Protein AF-A0A7S3GVD3-F1 (afdb_monomer)

Structure (mmCIF, N/CA/C/O backbone):
data_AF-A0A7S3GVD3-F1
#
_entry.id   AF-A0A7S3GVD3-F1
#
loop_
_atom_site.group_PDB
_atom_site.id
_atom_site.type_symbol
_atom_site.label_atom_id
_atom_site.label_alt_id
_atom_site.label_comp_id
_atom_site.label_asym_id
_atom_site.label_entity_id
_atom_site.label_seq_id
_atom_site.pdbx_PDB_ins_code
_atom_site.Cartn_x
_atom_site.Cartn_y
_atom_site.Cartn_z
_atom_site.occupancy
_atom_site.B_iso_or_equiv
_atom_site.auth_seq_id
_atom_site.auth_comp_id
_atom_site.auth_asym_id
_atom_site.auth_atom_id
_atom_site.pdbx_PDB_model_num
ATOM 1 N N . ASP A 1 1 ? -24.879 11.480 22.339 1.00 58.00 1 ASP A N 1
ATOM 2 C CA . ASP A 1 1 ? -24.310 10.172 21.991 1.00 58.00 1 ASP A CA 1
ATOM 3 C C . ASP A 1 1 ? -23.638 10.265 20.618 1.00 58.00 1 ASP A C 1
ATOM 5 O O . ASP A 1 1 ? -24.096 9.682 19.650 1.00 58.00 1 ASP A O 1
ATOM 9 N N . ASP A 1 2 ? -22.630 11.137 20.508 1.00 78.50 2 ASP A N 1
ATOM 10 C CA . ASP A 1 2 ? -21.999 11.535 19.231 1.00 78.50 2 ASP A CA 1
ATOM 11 C C . ASP A 1 2 ? -20.854 10.573 18.852 1.00 78.50 2 ASP A C 1
ATOM 13 O O . ASP A 1 2 ? -20.687 10.171 17.706 1.00 78.50 2 ASP A O 1
ATOM 17 N N . MET A 1 3 ? -20.142 10.083 19.873 1.00 78.06 3 MET A N 1
ATOM 18 C CA . MET A 1 3 ? -19.016 9.158 19.738 1.00 78.06 3 MET A CA 1
ATOM 19 C C . MET A 1 3 ? -19.432 7.767 19.232 1.00 78.06 3 MET A C 1
ATOM 21 O O . MET A 1 3 ? -18.740 7.196 18.392 1.00 78.06 3 MET A O 1
ATOM 25 N N . LEU A 1 4 ? -20.576 7.228 19.680 1.00 78.88 4 LEU A N 1
ATOM 26 C CA . LEU A 1 4 ? -21.086 5.949 19.164 1.00 78.88 4 LEU A CA 1
ATOM 27 C C . LEU A 1 4 ? -21.467 6.045 17.679 1.00 78.88 4 LEU A C 1
ATOM 29 O O . LEU A 1 4 ? -21.244 5.101 16.920 1.00 78.88 4 LEU A O 1
ATOM 33 N N . GLY A 1 5 ? -21.981 7.201 17.244 1.00 86.19 5 GLY A N 1
ATOM 34 C CA . GLY A 1 5 ? -22.252 7.478 15.833 1.00 86.19 5 GLY A CA 1
ATOM 35 C C . GLY A 1 5 ? -20.973 7.516 14.993 1.00 86.19 5 GLY A C 1
ATOM 36 O O . GLY A 1 5 ? -20.898 6.854 13.957 1.00 86.19 5 GLY A O 1
ATOM 37 N N . GLU A 1 6 ? -19.943 8.227 15.459 1.00 87.94 6 GLU A N 1
ATOM 38 C CA . GLU A 1 6 ? -18.639 8.290 14.786 1.00 87.94 6 GLU A CA 1
ATOM 39 C C . GLU A 1 6 ? -17.961 6.911 14.680 1.00 87.94 6 GLU A C 1
ATOM 41 O O . GLU A 1 6 ? -17.405 6.584 13.628 1.00 87.94 6 GLU A O 1
ATOM 46 N N . GLN A 1 7 ? -18.039 6.074 15.723 1.00 85.38 7 GLN A N 1
ATOM 47 C CA . GLN A 1 7 ? -17.484 4.715 15.691 1.00 85.38 7 GLN A CA 1
ATOM 48 C C . GLN A 1 7 ? -18.243 3.787 14.731 1.00 85.38 7 GLN A C 1
ATOM 50 O O . GLN A 1 7 ? -17.616 3.006 14.013 1.00 85.38 7 GLN A O 1
ATOM 55 N N . ALA A 1 8 ? -19.574 3.891 14.656 1.00 89.12 8 ALA A N 1
ATOM 56 C CA . ALA A 1 8 ? -20.367 3.115 13.700 1.00 89.12 8 ALA A CA 1
ATOM 57 C C . ALA A 1 8 ? -20.009 3.467 12.245 1.00 89.12 8 ALA A C 1
ATOM 59 O O . ALA A 1 8 ? -19.848 2.576 11.407 1.00 89.12 8 ALA A O 1
ATOM 60 N N . VAL A 1 9 ? -19.819 4.759 11.955 1.00 93.38 9 VAL A N 1
ATOM 61 C CA . VAL A 1 9 ? -19.340 5.224 10.644 1.00 93.38 9 VAL A CA 1
ATOM 62 C C . VAL A 1 9 ? -17.931 4.703 10.369 1.00 93.38 9 VAL A C 1
ATOM 64 O O . VAL A 1 9 ? -17.675 4.196 9.279 1.00 93.38 9 VAL A O 1
ATOM 67 N N . PHE A 1 10 ? -17.028 4.761 11.351 1.00 93.81 10 PHE A N 1
ATOM 68 C CA . PHE A 1 10 ? -15.665 4.256 11.193 1.00 93.81 10 PHE A CA 1
ATOM 69 C C . PHE A 1 10 ? -15.628 2.754 10.883 1.00 93.81 10 PHE A C 1
ATOM 71 O O . PHE A 1 10 ? -14.913 2.335 9.976 1.00 93.81 10 PHE A O 1
ATOM 78 N N . SER A 1 11 ? -16.448 1.952 11.566 1.00 93.69 11 SER A N 1
ATOM 79 C CA . SER A 1 11 ? -16.570 0.518 11.282 1.00 93.69 11 SER A CA 1
ATOM 80 C C . SER A 1 11 ? -17.020 0.262 9.841 1.00 93.69 11 SER A C 1
ATOM 82 O O . SER A 1 11 ? -16.460 -0.599 9.160 1.00 93.69 11 SER A O 1
ATOM 84 N N . LYS A 1 12 ? -17.968 1.056 9.325 1.00 94.62 12 LYS A N 1
ATOM 85 C CA . LYS A 1 12 ? -18.380 0.954 7.922 1.00 94.62 12 LYS A CA 1
ATOM 86 C C . LYS A 1 12 ? -17.240 1.314 6.963 1.00 94.62 12 LYS A C 1
ATOM 88 O O . LYS A 1 12 ? -17.000 0.576 6.010 1.00 94.62 12 LYS A O 1
ATOM 93 N N . THR A 1 13 ? -16.490 2.375 7.258 1.00 95.75 13 THR A N 1
ATOM 94 C CA . THR A 1 13 ? -15.288 2.751 6.499 1.00 95.75 13 THR A CA 1
ATOM 95 C C . THR A 1 13 ? -14.248 1.627 6.478 1.00 95.75 13 THR A C 1
ATOM 97 O O . THR A 1 13 ? -13.640 1.393 5.437 1.00 95.75 13 THR A O 1
ATOM 100 N N . MET A 1 14 ? -14.053 0.897 7.585 1.00 97.06 14 MET A N 1
ATOM 101 C CA . MET A 1 14 ? -13.118 -0.238 7.635 1.00 97.06 14 MET A CA 1
ATOM 102 C C . MET A 1 14 ? -13.563 -1.385 6.729 1.00 97.06 14 MET A C 1
ATOM 104 O O . MET A 1 14 ? -12.746 -1.907 5.975 1.00 97.06 14 MET A O 1
ATOM 108 N N . GLN A 1 15 ? -14.854 -1.723 6.729 1.00 96.38 15 GLN A N 1
ATOM 109 C CA . GLN A 1 15 ? -15.403 -2.747 5.831 1.00 96.38 15 GLN A CA 1
ATOM 110 C C . GLN A 1 15 ? -15.223 -2.370 4.355 1.00 96.38 15 GLN A C 1
ATOM 112 O O . GLN A 1 15 ? -14.844 -3.208 3.534 1.00 96.38 15 GLN A O 1
ATOM 117 N N . ASP A 1 16 ? -15.476 -1.105 4.014 1.00 97.19 16 ASP A N 1
ATOM 118 C CA . ASP A 1 16 ? -15.349 -0.616 2.641 1.00 97.19 16 ASP A CA 1
ATOM 119 C C . ASP A 1 16 ? -13.877 -0.570 2.197 1.00 97.19 16 ASP A C 1
ATOM 121 O O . ASP A 1 16 ? -13.564 -0.888 1.048 1.00 97.19 16 ASP A O 1
ATOM 125 N N . LEU A 1 17 ? -12.953 -0.224 3.097 1.00 97.81 17 LEU A N 1
ATOM 126 C CA . LEU A 1 17 ? -11.511 -0.284 2.846 1.00 97.81 17 LEU A CA 1
ATOM 127 C C . LEU A 1 17 ? -11.009 -1.718 2.660 1.00 97.81 17 LEU A C 1
ATOM 129 O O . LEU A 1 17 ? -10.276 -1.974 1.708 1.00 97.81 17 LEU A O 1
ATOM 133 N N . ASP A 1 18 ? -11.421 -2.658 3.511 1.00 97.25 18 ASP A N 1
ATOM 134 C CA . ASP A 1 18 ? -11.029 -4.070 3.395 1.00 97.25 18 ASP A CA 1
ATOM 135 C C . ASP A 1 18 ? -11.528 -4.671 2.069 1.00 97.25 18 ASP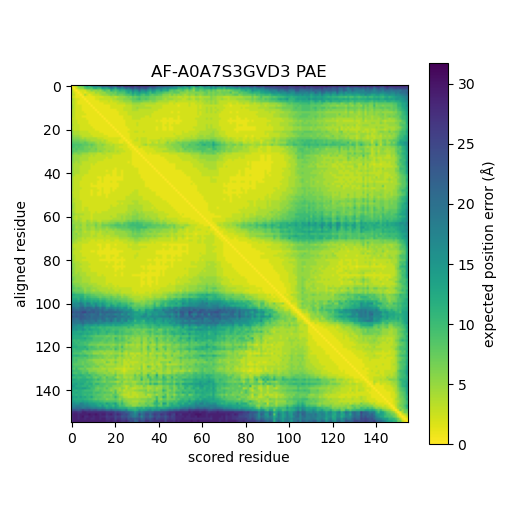 A C 1
ATOM 137 O O . ASP A 1 18 ? -10.776 -5.326 1.345 1.00 97.25 18 ASP A O 1
ATOM 141 N N . SER A 1 19 ? -12.766 -4.348 1.674 1.00 97.19 19 SER A N 1
ATOM 142 C CA . SER A 1 19 ? -13.317 -4.744 0.372 1.00 97.19 19 SER A CA 1
ATOM 143 C C . SER A 1 19 ? -12.540 -4.140 -0.803 1.00 97.19 19 SER A C 1
ATOM 145 O O . SER A 1 19 ? -12.247 -4.846 -1.772 1.00 97.19 19 SER A O 1
ATOM 147 N N . GLN A 1 20 ? -12.164 -2.859 -0.721 1.00 96.69 20 GLN A N 1
ATOM 148 C CA . GLN A 1 20 ? -11.339 -2.213 -1.744 1.00 96.69 20 GLN A CA 1
ATOM 149 C C . GLN A 1 20 ? -9.964 -2.875 -1.860 1.00 96.69 20 GLN A C 1
ATOM 151 O O . GLN A 1 20 ? -9.537 -3.147 -2.981 1.00 96.69 20 GLN A O 1
ATOM 156 N N . VAL A 1 21 ? -9.303 -3.188 -0.742 1.00 96.25 21 VAL A N 1
ATOM 157 C CA . VAL A 1 21 ? -8.012 -3.895 -0.737 1.00 96.25 21 VAL A CA 1
ATOM 158 C C . VAL A 1 21 ? -8.146 -5.281 -1.366 1.00 96.25 21 VAL A C 1
ATOM 160 O O . VAL A 1 21 ? -7.335 -5.630 -2.220 1.00 96.25 21 VAL A O 1
ATOM 163 N N . GLY A 1 22 ? -9.197 -6.034 -1.031 1.00 94.06 22 GLY A N 1
ATOM 164 C CA . GLY A 1 22 ? -9.476 -7.328 -1.662 1.00 94.06 22 GLY A CA 1
ATOM 165 C C . GLY A 1 22 ? -9.688 -7.225 -3.176 1.00 94.06 22 GLY A C 1
ATOM 166 O O . GLY A 1 22 ? -9.220 -8.073 -3.929 1.00 94.06 22 GLY A O 1
ATOM 167 N N . SER A 1 23 ? -10.320 -6.148 -3.655 1.00 94.38 23 SER A N 1
ATOM 168 C CA . SER A 1 23 ? -10.539 -5.943 -5.095 1.00 94.38 23 SER A CA 1
ATOM 169 C C . SER A 1 23 ? -9.255 -5.686 -5.898 1.00 94.38 23 SER A C 1
ATOM 171 O O . SER A 1 23 ? -9.253 -5.882 -7.113 1.00 94.38 23 SER A O 1
ATOM 173 N N . LEU A 1 24 ? -8.152 -5.294 -5.241 1.00 92.69 24 LEU A N 1
ATOM 174 C CA . LEU A 1 24 ? -6.858 -5.072 -5.901 1.00 92.69 24 LEU A CA 1
ATOM 175 C C . LEU A 1 24 ? -6.252 -6.367 -6.457 1.00 92.69 24 LEU A C 1
ATOM 177 O O . LEU A 1 24 ? -5.424 -6.310 -7.364 1.00 92.69 24 LEU A O 1
ATOM 181 N N . GLU A 1 25 ? -6.684 -7.530 -5.967 1.00 90.81 25 GLU A N 1
ATOM 182 C CA . GLU A 1 25 ? -6.277 -8.835 -6.494 1.00 90.81 25 GLU A CA 1
ATOM 183 C C . GLU A 1 25 ? -6.717 -9.046 -7.953 1.00 90.81 25 GLU A C 1
ATOM 185 O O . GLU A 1 25 ? -6.045 -9.733 -8.720 1.00 90.81 25 GLU A O 1
ATOM 190 N N . ALA A 1 26 ? -7.815 -8.419 -8.380 1.00 89.69 26 ALA A N 1
ATOM 191 C CA . ALA A 1 26 ? -8.279 -8.510 -9.764 1.00 89.69 26 ALA A CA 1
ATOM 192 C C . ALA A 1 26 ? -7.465 -7.630 -10.731 1.00 89.69 26 ALA A C 1
ATOM 194 O O . ALA A 1 26 ? -7.593 -7.766 -11.948 1.00 89.69 26 ALA A O 1
ATOM 195 N N . LEU A 1 27 ? -6.644 -6.713 -10.211 1.00 88.75 27 LEU A N 1
ATOM 196 C CA . LEU A 1 27 ? -5.826 -5.816 -11.018 1.00 88.75 27 LEU A CA 1
ATOM 197 C C . LEU A 1 27 ? -4.516 -6.528 -11.358 1.00 88.75 27 LEU A C 1
ATOM 199 O O . LEU A 1 27 ? -3.702 -6.804 -10.477 1.00 88.75 27 LEU A O 1
ATOM 203 N N . SER A 1 28 ? -4.330 -6.852 -12.639 1.00 87.19 28 SER A N 1
ATOM 204 C CA . SER A 1 28 ? -3.198 -7.662 -13.106 1.00 87.19 28 SER A CA 1
ATOM 205 C C . SER A 1 28 ? -2.624 -7.247 -14.464 1.00 87.19 28 SER A C 1
ATOM 207 O O . SER A 1 28 ? -1.721 -7.915 -14.966 1.00 87.19 28 SER A O 1
ATOM 209 N N . ASP A 1 29 ? -3.132 -6.186 -15.094 1.00 88.25 29 ASP A N 1
ATOM 210 C CA . ASP A 1 29 ? -2.612 -5.728 -16.385 1.00 88.25 29 ASP A CA 1
ATOM 211 C C . ASP A 1 29 ? -1.543 -4.649 -16.192 1.00 88.25 29 ASP A C 1
ATOM 213 O O . ASP A 1 29 ? -1.828 -3.522 -15.798 1.00 88.25 29 ASP A O 1
ATOM 217 N N . ILE A 1 30 ? -0.293 -4.989 -16.503 1.00 86.25 30 ILE A N 1
ATOM 218 C CA . ILE A 1 30 ? 0.827 -4.043 -16.445 1.00 86.25 30 ILE A CA 1
ATOM 219 C C . ILE A 1 30 ? 0.677 -2.886 -17.445 1.00 86.25 30 ILE A C 1
ATOM 221 O O . ILE A 1 30 ? 1.227 -1.815 -17.214 1.00 86.25 30 ILE A O 1
ATOM 225 N N . ASN A 1 31 ? -0.069 -3.059 -18.540 1.00 89.25 31 ASN A N 1
ATOM 226 C CA . ASN A 1 31 ? -0.302 -1.969 -19.492 1.00 89.25 31 ASN A CA 1
ATOM 227 C C . ASN A 1 31 ? -1.235 -0.895 -18.913 1.00 89.25 31 ASN A C 1
ATOM 229 O O . ASN A 1 31 ? -1.209 0.244 -19.368 1.00 89.25 31 ASN A O 1
ATOM 233 N N . ASP A 1 32 ? -2.009 -1.243 -17.882 1.00 91.94 32 ASP A N 1
ATOM 234 C CA . ASP A 1 32 ? -2.905 -0.335 -17.164 1.00 91.94 32 ASP A CA 1
ATOM 235 C C . ASP A 1 32 ? -2.280 0.210 -15.863 1.00 91.94 32 ASP A C 1
ATOM 237 O O . ASP A 1 32 ? -2.958 0.770 -15.001 1.00 91.94 32 ASP A O 1
ATOM 241 N N . VAL A 1 33 ? -0.957 0.067 -15.707 1.00 92.81 33 VAL A N 1
ATOM 242 C CA . VAL A 1 33 ? -0.194 0.443 -14.503 1.00 92.81 33 VAL A CA 1
ATOM 243 C C . VAL A 1 33 ? -0.504 1.852 -13.996 1.00 92.81 33 VAL A C 1
ATOM 245 O O . VAL A 1 33 ? -0.575 2.050 -12.788 1.00 92.81 33 VAL A O 1
ATOM 248 N N . VAL A 1 34 ? -0.717 2.828 -14.883 1.00 93.19 34 VAL A N 1
ATOM 249 C CA . VAL A 1 34 ? -0.992 4.219 -14.494 1.00 93.19 34 VAL A CA 1
ATOM 250 C C . VAL A 1 34 ? -2.330 4.325 -13.760 1.00 93.19 34 VAL A C 1
ATOM 252 O O . VAL A 1 34 ? -2.391 4.922 -12.683 1.00 93.19 34 VAL A O 1
ATOM 255 N N . ASN A 1 35 ? -3.385 3.706 -14.295 1.00 94.56 35 ASN A N 1
ATOM 256 C CA . ASN A 1 35 ? -4.712 3.728 -13.681 1.00 94.56 35 ASN A CA 1
ATOM 257 C C . ASN A 1 35 ? -4.749 2.866 -12.417 1.00 94.56 35 ASN A C 1
ATOM 259 O O . ASN A 1 35 ? -5.299 3.286 -11.397 1.00 94.56 35 ASN A O 1
ATOM 263 N N . ILE A 1 36 ? -4.103 1.696 -12.442 1.00 95.06 36 ILE A N 1
ATOM 264 C CA . ILE A 1 36 ? -4.015 0.819 -11.272 1.00 95.06 36 ILE A CA 1
ATOM 265 C C . ILE A 1 36 ? -3.250 1.509 -10.135 1.00 95.06 36 ILE A C 1
ATOM 267 O O . ILE A 1 36 ? -3.716 1.519 -8.996 1.00 95.06 36 ILE A O 1
ATOM 271 N N . ALA A 1 37 ? -2.111 2.142 -10.421 1.00 95.06 37 ALA A N 1
ATOM 272 C CA . ALA A 1 37 ? -1.349 2.887 -9.424 1.00 95.06 37 ALA A CA 1
ATOM 273 C C . ALA A 1 37 ? -2.134 4.092 -8.883 1.00 95.06 37 ALA A C 1
ATOM 275 O O . ALA A 1 37 ? -2.073 4.356 -7.681 1.00 95.06 37 ALA A O 1
ATOM 276 N N . ALA A 1 38 ? -2.911 4.791 -9.716 1.00 96.44 38 ALA A N 1
ATOM 277 C CA . ALA A 1 38 ? -3.806 5.850 -9.249 1.00 96.44 38 ALA A CA 1
ATOM 278 C C . ALA A 1 38 ? -4.868 5.298 -8.281 1.00 96.44 38 ALA A C 1
ATOM 280 O O . ALA A 1 38 ? -5.043 5.834 -7.188 1.00 96.44 38 ALA A O 1
ATOM 281 N N . ARG A 1 39 ? -5.497 4.165 -8.616 1.00 96.00 39 ARG A N 1
ATOM 282 C CA . ARG A 1 39 ? -6.486 3.503 -7.751 1.00 96.00 39 ARG A CA 1
ATOM 283 C C . ARG A 1 39 ? -5.888 3.050 -6.420 1.00 96.00 39 ARG A C 1
ATOM 285 O O . ARG A 1 39 ? -6.469 3.270 -5.362 1.00 96.00 39 ARG A O 1
ATOM 292 N N . VAL A 1 40 ? -4.704 2.448 -6.460 1.00 96.94 40 VAL A N 1
ATOM 293 C CA . VAL A 1 40 ? -3.938 2.072 -5.265 1.00 96.94 40 VAL A CA 1
ATOM 294 C C . VAL A 1 40 ? -3.627 3.308 -4.417 1.00 96.94 40 VAL A C 1
ATOM 296 O O . VAL A 1 40 ? -3.764 3.261 -3.195 1.00 96.94 40 VAL A O 1
ATOM 299 N N . LYS A 1 41 ? -3.280 4.437 -5.046 1.00 97.19 41 LYS A N 1
ATOM 300 C CA . LYS A 1 41 ? -3.015 5.697 -4.343 1.00 97.19 41 LYS A CA 1
ATOM 301 C C . LYS A 1 41 ? -4.257 6.253 -3.647 1.00 97.19 41 LYS A C 1
ATOM 303 O O . LYS A 1 41 ? -4.151 6.749 -2.529 1.00 97.19 41 LYS A O 1
ATOM 308 N N . GLU A 1 42 ? -5.433 6.141 -4.260 1.00 97.56 42 GLU A N 1
ATOM 309 C CA . GLU A 1 42 ? -6.703 6.528 -3.628 1.00 97.56 42 GLU A CA 1
ATOM 310 C C . GLU A 1 42 ? -6.977 5.720 -2.354 1.00 97.56 42 GLU A C 1
ATOM 312 O O . GLU A 1 42 ? -7.353 6.295 -1.330 1.00 97.56 42 GLU A O 1
ATOM 317 N N . VAL A 1 43 ? -6.755 4.401 -2.394 1.00 97.81 43 VAL A N 1
ATOM 318 C CA . VAL A 1 43 ? -6.908 3.526 -1.218 1.00 97.81 43 VAL A CA 1
ATOM 319 C C . VAL A 1 43 ? -5.896 3.899 -0.131 1.00 97.81 43 VAL A C 1
ATOM 321 O O . VAL A 1 43 ? -6.261 3.982 1.042 1.00 97.81 43 VAL A O 1
ATOM 324 N N . GLU A 1 44 ? -4.650 4.209 -0.502 1.00 97.75 44 GLU A N 1
ATOM 325 C CA . GLU A 1 44 ? -3.629 4.684 0.441 1.00 97.75 44 GLU A CA 1
ATOM 326 C C . GLU A 1 44 ? -4.069 5.968 1.164 1.00 97.75 44 GLU A C 1
ATOM 328 O O . GLU A 1 44 ? -3.957 6.059 2.388 1.00 97.75 44 GLU A O 1
ATOM 333 N N . VAL A 1 45 ? -4.617 6.946 0.435 1.00 98.06 45 VAL A N 1
ATOM 334 C CA . VAL A 1 45 ? -5.117 8.205 1.018 1.00 98.06 45 VAL A CA 1
ATOM 335 C C . VAL A 1 45 ? -6.264 7.944 1.999 1.00 98.06 45 VAL A C 1
ATOM 337 O O . VAL A 1 45 ? -6.289 8.526 3.086 1.00 98.06 45 VAL A O 1
ATOM 340 N N . GLN A 1 46 ? -7.187 7.039 1.667 1.00 98.00 46 GLN A N 1
ATOM 341 C CA . GLN A 1 46 ? -8.281 6.661 2.569 1.00 98.00 46 GLN A CA 1
ATOM 342 C C . GLN A 1 46 ? -7.764 5.955 3.837 1.00 98.00 46 GLN A C 1
ATOM 344 O O . GLN A 1 46 ? -8.227 6.261 4.938 1.00 98.00 46 GLN A O 1
ATOM 349 N N . LEU A 1 47 ? -6.764 5.073 3.718 1.00 98.06 47 LEU A N 1
ATOM 350 C CA . LEU A 1 47 ? -6.119 4.424 4.868 1.00 98.06 47 LEU A CA 1
ATOM 351 C C . LEU A 1 47 ? -5.403 5.432 5.775 1.00 98.06 47 LEU A C 1
ATOM 353 O O . LEU A 1 47 ? 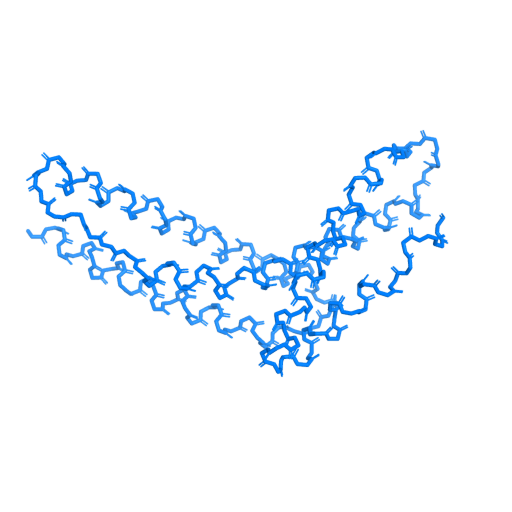-5.473 5.321 7.001 1.00 98.06 47 LEU A O 1
ATOM 357 N N . GLN A 1 48 ? -4.749 6.443 5.198 1.00 97.81 48 GLN A N 1
ATOM 358 C CA . GLN A 1 48 ? -4.117 7.526 5.957 1.00 97.81 48 GLN A CA 1
ATOM 359 C C . GLN A 1 48 ? -5.152 8.385 6.695 1.00 97.81 48 GLN A C 1
ATOM 361 O O . GLN A 1 48 ? -4.935 8.742 7.856 1.00 97.81 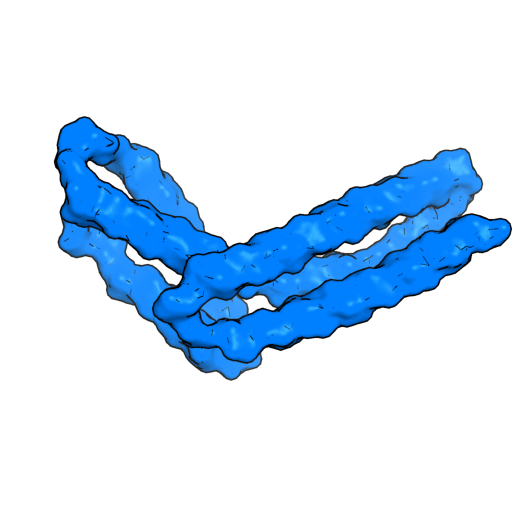48 GLN A O 1
ATOM 366 N N . ALA A 1 49 ? -6.291 8.676 6.062 1.00 97.44 49 ALA A N 1
ATOM 367 C CA . ALA A 1 49 ? -7.395 9.386 6.702 1.00 97.44 49 ALA A CA 1
ATOM 368 C C . ALA A 1 49 ? -7.979 8.584 7.878 1.00 97.44 49 ALA A C 1
ATOM 370 O O . ALA A 1 49 ? -8.140 9.127 8.973 1.00 97.44 49 ALA A O 1
ATOM 371 N N . ALA A 1 50 ? -8.201 7.279 7.698 1.00 97.38 50 ALA A N 1
ATOM 372 C CA . ALA A 1 50 ? -8.639 6.392 8.774 1.00 97.38 50 ALA A CA 1
ATOM 373 C C . ALA A 1 50 ? -7.631 6.350 9.935 1.00 97.38 50 ALA A C 1
ATOM 375 O O . ALA A 1 50 ? -8.014 6.431 11.101 1.00 97.38 50 ALA A O 1
ATOM 376 N N . GLN A 1 51 ? -6.331 6.310 9.631 1.00 97.12 51 GLN A N 1
ATOM 377 C CA . GLN A 1 51 ? -5.280 6.356 10.647 1.00 97.12 51 GLN A CA 1
ATOM 378 C C . GLN A 1 51 ? -5.280 7.670 11.438 1.00 97.12 51 GLN A C 1
ATOM 380 O O . GLN A 1 51 ? -5.017 7.662 12.643 1.00 97.12 51 GLN A O 1
ATOM 385 N N . ALA A 1 52 ? -5.555 8.800 10.782 1.00 96.56 52 ALA A N 1
ATOM 386 C CA . ALA A 1 52 ? -5.701 10.090 11.450 1.00 96.56 52 ALA A CA 1
ATOM 387 C C . ALA A 1 52 ? -6.939 10.118 12.361 1.00 96.56 52 ALA A C 1
ATOM 389 O O . ALA A 1 52 ? -6.869 10.646 13.471 1.00 96.56 52 ALA A O 1
ATOM 390 N N . GLN A 1 53 ? -8.039 9.496 11.933 1.00 95.31 53 GLN A N 1
ATOM 391 C CA . GLN A 1 53 ? -9.259 9.383 12.730 1.00 95.31 53 GLN A CA 1
ATOM 392 C C . GLN A 1 53 ? -9.055 8.518 13.982 1.00 95.31 53 GLN A C 1
ATOM 394 O O . GLN A 1 53 ? -9.440 8.937 15.070 1.00 95.31 53 GLN A O 1
ATOM 399 N N . VAL A 1 54 ? -8.354 7.383 13.870 1.00 95.12 54 VAL A N 1
ATOM 400 C CA . VAL A 1 54 ? -7.958 6.558 15.030 1.00 95.12 54 VAL A CA 1
ATOM 401 C C . VAL A 1 54 ? -7.150 7.366 16.044 1.00 95.12 54 VAL A C 1
ATOM 403 O O . VAL A 1 54 ? -7.440 7.337 17.237 1.00 95.12 54 VAL A O 1
ATOM 406 N N . LYS A 1 55 ? -6.172 8.156 15.580 1.00 94.88 55 LYS A N 1
ATOM 407 C CA . LYS A 1 55 ? -5.380 9.026 16.465 1.00 94.88 55 LYS A CA 1
ATOM 408 C C . LYS A 1 55 ? -6.252 10.052 17.189 1.00 94.88 55 LYS A C 1
ATOM 410 O O . LYS A 1 55 ? -6.012 10.334 18.360 1.00 94.88 55 LYS A O 1
ATOM 415 N N . LEU A 1 56 ? -7.258 10.604 16.509 1.00 93.94 56 LEU A N 1
ATOM 416 C CA . LEU A 1 56 ? -8.211 11.529 17.116 1.00 93.94 56 LEU A CA 1
ATOM 417 C C . LEU A 1 56 ? -9.073 10.836 18.179 1.00 93.94 56 LEU A C 1
ATOM 419 O O . LEU A 1 56 ? -9.245 11.391 19.263 1.00 93.94 56 LEU A O 1
ATOM 423 N N . PHE A 1 57 ? -9.579 9.634 17.898 1.00 93.19 57 PHE A N 1
ATOM 424 C CA . PHE A 1 57 ? -10.346 8.842 18.861 1.00 93.19 57 PHE A CA 1
ATOM 425 C C . PHE A 1 57 ? -9.522 8.516 20.105 1.00 93.19 57 PHE A C 1
ATOM 427 O O . PHE A 1 57 ? -9.928 8.888 21.202 1.00 93.19 57 PHE A O 1
ATOM 434 N N . ASN A 1 58 ? -8.317 7.967 19.938 1.00 93.69 58 ASN A N 1
ATOM 435 C CA . ASN A 1 58 ? -7.432 7.669 21.065 1.00 93.69 58 ASN A CA 1
ATOM 436 C C . ASN A 1 58 ? -7.035 8.925 21.849 1.00 93.69 58 ASN A C 1
ATOM 438 O O . ASN A 1 58 ? -6.942 8.888 23.072 1.00 93.69 58 ASN A O 1
ATOM 442 N N . SER A 1 59 ? -6.841 10.067 21.179 1.00 94.25 59 SER A N 1
ATOM 443 C CA . SER A 1 59 ? -6.584 11.329 21.877 1.00 94.25 59 SER A CA 1
ATOM 444 C C . SER A 1 59 ? -7.774 11.773 22.729 1.00 94.25 59 SER A C 1
ATOM 446 O O . SER A 1 59 ? -7.558 12.352 23.790 1.00 94.25 59 SER A O 1
ATOM 448 N N . ARG A 1 60 ? -9.014 11.545 22.279 1.00 93.12 60 ARG A N 1
ATOM 449 C CA . ARG A 1 60 ? -10.225 11.861 23.052 1.00 93.12 60 ARG A CA 1
ATOM 450 C C . ARG A 1 60 ? -10.374 10.906 24.233 1.00 93.12 60 ARG A C 1
ATOM 452 O O . ARG A 1 60 ? -10.571 11.382 25.343 1.00 93.12 60 ARG A O 1
ATOM 459 N N . GLU A 1 61 ? -10.210 9.605 24.008 1.00 92.44 61 GLU A N 1
ATOM 460 C CA . GLU A 1 61 ? -10.220 8.582 25.064 1.00 92.44 61 GLU A CA 1
ATOM 461 C C . GLU A 1 61 ? -9.207 8.936 26.166 1.00 92.44 61 GLU A C 1
ATOM 463 O O . GLU A 1 61 ? -9.578 9.034 27.333 1.00 92.44 61 GLU A O 1
ATOM 468 N N . ALA A 1 62 ? -7.969 9.279 25.787 1.00 93.50 62 ALA A N 1
ATOM 469 C CA . ALA A 1 62 ? -6.926 9.712 26.718 1.00 93.50 62 ALA A CA 1
ATOM 470 C C . ALA A 1 62 ? -7.311 10.964 27.527 1.00 93.50 62 ALA A C 1
ATOM 472 O O . ALA A 1 62 ? -7.072 11.017 28.731 1.00 93.50 62 ALA A O 1
ATOM 473 N N . LEU A 1 63 ? -7.902 11.978 26.879 1.00 94.50 63 LEU A N 1
ATOM 474 C CA . LEU A 1 63 ? -8.321 13.225 27.538 1.00 94.50 63 LEU A CA 1
ATOM 475 C C . LEU A 1 63 ? -9.424 13.008 28.581 1.00 94.50 63 LEU A C 1
ATOM 477 O O . LEU A 1 63 ? -9.522 13.788 29.526 1.00 94.50 63 LEU A O 1
ATOM 481 N N . 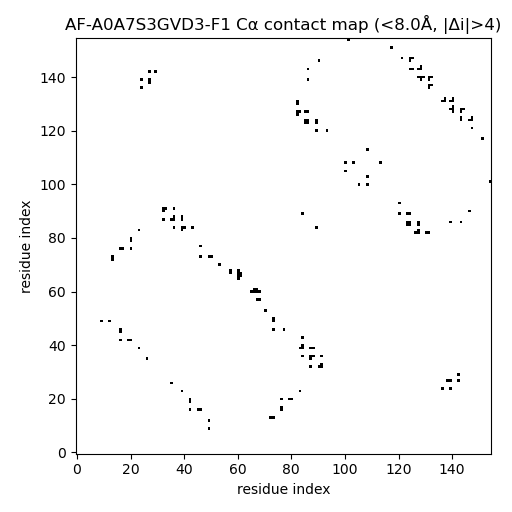PHE A 1 64 ? -10.246 11.976 28.401 1.00 91.69 64 PHE A N 1
ATOM 482 C CA . PHE A 1 64 ? -11.316 11.604 29.325 1.00 91.69 64 PHE A CA 1
ATOM 483 C C . PHE A 1 64 ? -10.938 10.436 30.246 1.00 91.69 64 PHE A C 1
ATOM 485 O O . PHE A 1 64 ? -11.822 9.890 30.903 1.00 91.69 64 PHE A O 1
ATOM 492 N N . GLU A 1 65 ? -9.653 10.061 30.297 1.00 93.25 65 GLU A N 1
ATOM 493 C CA . GLU A 1 65 ? -9.134 8.943 31.102 1.00 93.25 65 GLU A CA 1
ATOM 494 C C . GLU A 1 65 ? -9.863 7.611 30.831 1.00 93.25 65 GLU A C 1
ATOM 496 O O . GLU A 1 65 ? -10.055 6.785 31.723 1.00 93.25 65 GLU A O 1
ATOM 501 N N . GLN A 1 66 ? -10.290 7.410 29.584 1.00 90.62 66 GLN A N 1
ATOM 502 C CA . GLN A 1 66 ? -10.883 6.165 29.106 1.00 90.62 66 GLN A CA 1
ATOM 503 C C . GLN A 1 66 ? -9.796 5.206 28.615 1.00 90.62 66 GLN A C 1
ATOM 505 O O . GLN A 1 66 ? -8.709 5.627 28.208 1.00 90.62 66 GLN A O 1
ATOM 510 N N . ASP A 1 67 ? -10.111 3.911 28.615 1.00 89.88 67 ASP A N 1
ATOM 511 C CA . ASP A 1 67 ? -9.248 2.905 28.006 1.00 89.88 67 ASP A CA 1
ATOM 512 C C . ASP A 1 67 ? -9.071 3.198 26.510 1.00 89.88 67 ASP A C 1
ATOM 514 O O . ASP A 1 67 ? -10.039 3.436 25.786 1.00 89.88 67 ASP A O 1
ATOM 518 N N . ILE A 1 68 ? -7.818 3.186 26.052 1.00 90.62 68 ILE A N 1
ATOM 519 C CA . ILE A 1 68 ? -7.482 3.424 24.648 1.00 90.62 68 ILE A CA 1
ATOM 520 C C . ILE A 1 68 ? -7.929 2.225 23.817 1.00 90.62 68 ILE A C 1
ATOM 522 O O . ILE A 1 68 ? -7.485 1.099 24.053 1.00 90.62 68 ILE A O 1
ATOM 526 N N . THR A 1 69 ? -8.763 2.474 22.812 1.00 91.38 69 THR A N 1
ATOM 527 C CA . THR A 1 69 ? -9.208 1.430 21.889 1.00 91.38 69 THR A CA 1
ATOM 528 C C . THR A 1 69 ? -8.061 1.015 20.968 1.00 91.38 69 THR A C 1
ATOM 530 O O . THR A 1 69 ? -7.432 1.865 20.330 1.00 91.38 69 THR A O 1
ATOM 533 N N . ASP A 1 70 ? -7.823 -0.294 20.857 1.00 90.88 70 ASP A N 1
ATOM 534 C CA . ASP A 1 70 ? -6.926 -0.866 19.850 1.00 90.88 70 ASP A CA 1
ATOM 535 C C . ASP A 1 70 ? -7.677 -1.121 18.534 1.00 90.88 70 ASP A C 1
ATOM 537 O O . ASP A 1 70 ? -8.716 -1.781 18.497 1.00 90.88 70 ASP A O 1
ATOM 541 N N . TYR A 1 71 ? -7.132 -0.606 17.435 1.00 92.88 71 TYR A N 1
ATOM 542 C CA . TYR A 1 71 ? -7.716 -0.684 16.096 1.00 92.88 71 TYR A CA 1
ATOM 543 C C . TYR A 1 71 ? -6.985 -1.731 15.243 1.00 92.88 71 TYR A C 1
ATOM 545 O O . TYR A 1 71 ? -6.472 -1.437 14.158 1.00 92.88 71 TYR A O 1
ATOM 553 N N . GLU A 1 72 ? -6.950 -2.978 15.724 1.00 94.19 72 GLU A N 1
ATOM 554 C CA . GLU A 1 72 ? -6.284 -4.107 15.053 1.00 94.19 72 GLU A CA 1
ATOM 555 C C . GLU A 1 72 ? -6.771 -4.333 13.612 1.00 94.19 72 GLU A C 1
ATOM 557 O O . GLU A 1 72 ? -5.996 -4.739 12.743 1.00 94.19 72 GLU A O 1
ATOM 562 N N . GLU A 1 73 ? -8.043 -4.044 13.335 1.00 94.88 73 GLU A N 1
ATOM 563 C CA . GLU A 1 73 ? -8.617 -4.148 11.994 1.00 94.88 73 GLU A CA 1
ATOM 564 C C . GLU A 1 73 ? -7.919 -3.225 10.990 1.00 94.88 73 GLU A C 1
ATOM 566 O O . GLU A 1 73 ? -7.500 -3.692 9.930 1.00 94.88 73 GLU A O 1
ATOM 571 N N . LEU A 1 74 ? -7.704 -1.952 11.336 1.00 96.19 74 LEU A N 1
ATOM 572 C CA . LEU A 1 74 ? -6.989 -1.020 10.463 1.00 96.19 74 LEU A CA 1
ATOM 573 C C . LEU A 1 74 ? -5.554 -1.504 10.212 1.00 96.19 74 LEU A C 1
ATOM 575 O O . LEU A 1 74 ? -5.083 -1.489 9.074 1.00 96.19 74 LEU A O 1
ATOM 579 N N . ASN A 1 75 ? -4.883 -2.002 11.256 1.00 96.06 75 ASN A N 1
ATOM 580 C CA . ASN A 1 75 ? -3.536 -2.565 11.148 1.00 96.06 75 ASN A CA 1
ATOM 581 C C . ASN A 1 75 ? -3.498 -3.780 10.204 1.00 96.06 75 ASN A C 1
ATOM 583 O O . ASN A 1 75 ? -2.556 -3.938 9.424 1.00 96.06 75 ASN A O 1
ATOM 587 N N . ARG A 1 76 ? -4.517 -4.648 10.253 1.00 97.06 76 ARG A N 1
ATOM 588 C CA . ARG A 1 76 ? -4.664 -5.798 9.347 1.00 97.06 76 ARG A CA 1
ATOM 589 C C . ARG A 1 76 ? -4.853 -5.342 7.900 1.00 97.06 76 ARG A C 1
ATOM 591 O O . ARG A 1 76 ? -4.146 -5.837 7.024 1.00 97.06 76 ARG A O 1
ATOM 598 N N . ILE A 1 77 ? -5.754 -4.389 7.658 1.00 97.81 77 ILE A N 1
ATOM 599 C CA . ILE A 1 77 ? -6.037 -3.864 6.312 1.00 97.81 77 ILE A CA 1
ATOM 600 C C . ILE A 1 77 ? -4.776 -3.227 5.713 1.00 97.81 77 ILE A C 1
ATOM 602 O O . ILE A 1 77 ? -4.413 -3.541 4.581 1.00 97.81 77 ILE A O 1
ATOM 606 N N . GLN A 1 78 ? -4.050 -2.404 6.479 1.00 97.50 78 GLN A N 1
ATOM 607 C CA . GLN A 1 78 ? -2.793 -1.793 6.028 1.00 97.50 78 GLN A CA 1
ATOM 608 C C . GLN A 1 78 ? -1.740 -2.844 5.639 1.00 97.50 78 GLN A C 1
ATOM 610 O O . GLN A 1 78 ? -1.116 -2.722 4.586 1.00 97.50 78 GLN A O 1
ATOM 615 N N . LYS A 1 79 ? -1.577 -3.907 6.440 1.00 96.00 79 LYS A N 1
ATOM 616 C CA . LYS A 1 79 ? -0.653 -5.014 6.128 1.00 96.00 79 LYS A CA 1
ATOM 617 C C . LYS A 1 79 ? -1.050 -5.781 4.867 1.00 96.00 79 LYS A C 1
ATOM 619 O O . LYS A 1 79 ? -0.174 -6.203 4.118 1.00 96.00 79 LYS A O 1
ATOM 624 N N . ASN A 1 80 ? -2.346 -5.969 4.629 1.00 95.25 80 ASN A N 1
ATOM 625 C CA . ASN A 1 80 ? -2.846 -6.628 3.420 1.00 95.25 80 ASN A CA 1
ATOM 626 C C . ASN A 1 80 ? -2.719 -5.732 2.178 1.00 95.25 80 ASN A C 1
ATOM 628 O O . ASN A 1 80 ? -2.519 -6.234 1.076 1.00 95.25 80 ASN A O 1
ATOM 632 N N . PHE A 1 81 ? -2.811 -4.413 2.354 1.00 97.44 81 PHE A N 1
ATOM 633 C CA . PHE A 1 81 ? -2.667 -3.422 1.290 1.00 97.44 81 PHE A CA 1
ATOM 634 C C . PHE A 1 81 ? -1.210 -3.209 0.856 1.00 97.44 81 PHE A C 1
ATOM 636 O O . PHE A 1 81 ? -0.944 -3.027 -0.334 1.00 97.44 81 PHE A O 1
ATOM 643 N N . GLU A 1 82 ? -0.264 -3.238 1.801 1.00 95.75 82 GLU A N 1
ATOM 644 C CA . GLU A 1 82 ? 1.150 -2.902 1.575 1.00 95.75 82 GLU A CA 1
ATOM 645 C C . GLU A 1 82 ? 1.771 -3.587 0.334 1.00 95.75 82 GLU A C 1
ATOM 647 O O . GLU A 1 82 ? 2.396 -2.886 -0.468 1.00 95.75 82 GLU A O 1
ATOM 652 N N . PRO A 1 83 ? 1.590 -4.901 0.087 1.00 94.00 83 PRO A N 1
ATOM 653 C CA . PRO A 1 83 ? 2.162 -5.564 -1.085 1.00 94.00 83 PRO A CA 1
ATOM 654 C C . PRO A 1 83 ? 1.640 -5.011 -2.417 1.00 94.00 83 PRO A C 1
ATOM 656 O O . PRO A 1 83 ? 2.412 -4.907 -3.372 1.00 94.00 83 PRO A O 1
ATOM 659 N N . TYR A 1 84 ? 0.362 -4.624 -2.482 1.00 95.06 84 TYR A N 1
ATOM 660 C CA . TYR A 1 84 ? -0.242 -4.028 -3.677 1.00 95.06 84 TYR A CA 1
ATOM 661 C C . TYR A 1 84 ? 0.289 -2.619 -3.927 1.00 95.06 84 TYR A C 1
ATOM 663 O O . TYR A 1 84 ? 0.631 -2.292 -5.064 1.00 95.06 84 TYR A O 1
ATOM 671 N N . SER A 1 85 ? 0.421 -1.811 -2.870 1.00 95.50 85 SER A N 1
ATOM 672 C CA . SER A 1 85 ? 1.057 -0.492 -2.962 1.00 95.50 85 SER A CA 1
ATOM 673 C C . SER A 1 85 ? 2.487 -0.600 -3.474 1.00 95.50 85 SER A C 1
ATOM 675 O O . SER A 1 85 ? 2.845 0.005 -4.486 1.00 95.50 85 SER 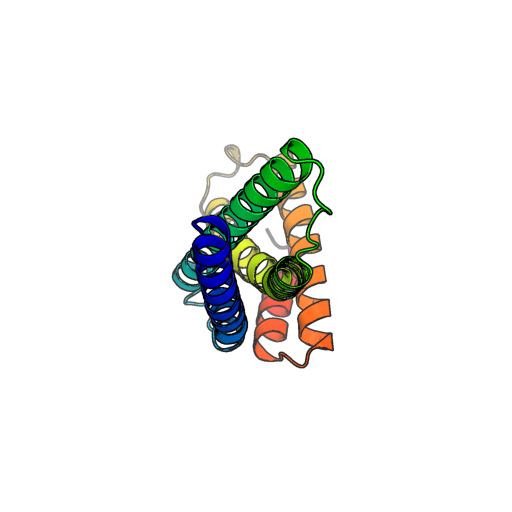A O 1
ATOM 677 N N . ASN A 1 86 ? 3.273 -1.471 -2.844 1.00 91.44 86 ASN A N 1
ATOM 678 C CA . ASN A 1 86 ? 4.658 -1.716 -3.215 1.00 91.44 86 ASN A CA 1
ATOM 679 C C . ASN A 1 86 ? 4.792 -2.171 -4.670 1.00 91.44 86 ASN A C 1
ATOM 681 O O . ASN A 1 86 ? 5.684 -1.690 -5.360 1.00 91.44 86 ASN A O 1
ATOM 685 N N . LEU A 1 87 ? 3.920 -3.057 -5.157 1.00 91.69 87 LEU A N 1
ATOM 686 C CA . LEU A 1 87 ? 3.950 -3.510 -6.547 1.00 91.69 87 LEU A CA 1
ATOM 687 C C . LEU A 1 87 ? 3.639 -2.376 -7.522 1.00 91.69 87 LEU A C 1
ATOM 689 O O . LEU A 1 87 ? 4.452 -2.077 -8.395 1.00 91.69 87 LEU A O 1
ATOM 693 N N . TRP A 1 88 ? 2.469 -1.756 -7.389 1.00 94.69 88 TRP A N 1
ATOM 694 C CA . TRP A 1 88 ? 1.938 -0.877 -8.428 1.00 94.69 88 TRP A CA 1
ATOM 695 C C . TRP A 1 88 ? 2.602 0.495 -8.448 1.00 94.69 88 TRP A C 1
ATOM 697 O O . TRP A 1 88 ? 2.875 1.005 -9.532 1.00 94.69 88 TRP A O 1
ATOM 707 N N . GLN A 1 89 ? 2.951 1.054 -7.284 1.00 93.62 89 GLN A N 1
ATOM 708 C CA . GLN A 1 89 ? 3.714 2.306 -7.231 1.00 93.62 89 GLN A CA 1
ATOM 709 C C . GLN A 1 89 ? 5.130 2.101 -7.778 1.00 93.62 89 GLN A C 1
ATOM 711 O O . GLN A 1 89 ? 5.564 2.857 -8.639 1.00 93.62 89 GLN A O 1
ATOM 716 N N . THR A 1 90 ? 5.818 1.028 -7.364 1.00 89.06 90 THR A N 1
ATOM 717 C CA . THR A 1 90 ? 7.171 0.730 -7.872 1.00 89.06 90 THR A CA 1
ATOM 718 C C . THR A 1 90 ? 7.161 0.465 -9.373 1.00 89.06 90 THR A C 1
ATOM 720 O O . THR A 1 90 ? 8.044 0.933 -10.079 1.00 89.06 90 THR A O 1
ATOM 723 N N . THR A 1 91 ? 6.164 -0.268 -9.874 1.00 88.94 91 THR A N 1
ATOM 724 C CA . THR A 1 91 ? 6.052 -0.565 -11.309 1.00 88.94 91 THR A CA 1
ATOM 725 C C . THR A 1 91 ? 5.811 0.709 -12.116 1.00 88.94 91 THR A C 1
ATOM 727 O O . THR A 1 91 ? 6.458 0.896 -13.142 1.00 88.94 91 THR A O 1
ATOM 730 N N . LYS A 1 92 ? 4.927 1.602 -11.650 1.00 91.50 92 LYS A N 1
ATOM 731 C CA . LYS A 1 92 ? 4.685 2.896 -12.300 1.00 91.50 92 LYS A CA 1
ATOM 732 C C . LYS A 1 92 ? 5.958 3.738 -12.332 1.00 91.50 92 LYS A C 1
ATOM 734 O O . LYS A 1 92 ? 6.382 4.142 -13.410 1.00 91.50 92 LYS A O 1
ATOM 739 N N . ASP A 1 93 ? 6.558 3.961 -11.165 1.00 88.19 93 ASP A N 1
ATOM 740 C CA . ASP A 1 93 ? 7.764 4.775 -11.030 1.00 88.19 93 ASP A CA 1
ATOM 741 C C . ASP A 1 93 ? 8.890 4.238 -11.922 1.00 88.19 93 ASP A C 1
ATOM 743 O O . ASP A 1 93 ? 9.545 5.011 -12.614 1.00 88.19 93 ASP A O 1
ATOM 747 N N . TRP A 1 94 ? 9.085 2.913 -11.942 1.00 84.25 94 TRP A N 1
ATOM 748 C CA . TRP A 1 94 ? 10.099 2.253 -12.761 1.00 84.25 94 TRP A CA 1
ATOM 749 C C . TRP A 1 94 ? 9.888 2.471 -14.261 1.00 84.25 94 TRP A C 1
ATOM 751 O O . TRP A 1 94 ? 10.838 2.752 -14.992 1.00 84.25 94 TRP A O 1
ATOM 761 N N . LEU A 1 95 ? 8.653 2.348 -14.743 1.00 85.00 95 LEU A N 1
ATOM 762 C CA . LEU A 1 95 ? 8.356 2.543 -16.161 1.00 85.00 95 LEU A CA 1
ATOM 763 C C . LEU A 1 95 ? 8.563 4.003 -16.581 1.00 85.00 95 LEU A C 1
ATOM 765 O O . LEU A 1 95 ? 9.168 4.249 -17.620 1.00 85.00 95 LEU A O 1
ATOM 769 N N . GLU A 1 96 ? 8.152 4.962 -15.749 1.00 84.94 96 GLU A N 1
ATOM 770 C CA . GLU A 1 96 ? 8.356 6.394 -16.012 1.00 84.94 96 GLU A CA 1
ATOM 771 C C . GLU A 1 96 ? 9.844 6.770 -16.015 1.00 84.94 96 GLU A C 1
ATOM 773 O O . GLU A 1 96 ? 10.316 7.493 -16.896 1.00 84.94 96 GLU A O 1
ATOM 778 N N . ILE A 1 97 ? 10.605 6.274 -15.037 1.00 80.00 97 ILE A N 1
ATOM 779 C CA . ILE A 1 97 ? 12.016 6.632 -14.897 1.00 80.00 97 ILE A CA 1
ATOM 780 C C . ILE A 1 97 ? 12.906 5.941 -15.935 1.00 80.00 97 ILE A C 1
ATOM 782 O O . ILE A 1 97 ? 13.801 6.582 -16.483 1.00 80.00 97 ILE A O 1
ATOM 786 N N . SER A 1 98 ? 12.637 4.673 -16.259 1.00 77.69 98 SER A N 1
ATOM 787 C CA . SER A 1 98 ? 13.381 3.945 -17.295 1.00 77.69 98 SER A CA 1
ATOM 788 C C . SER A 1 98 ? 13.162 4.553 -18.681 1.00 77.69 98 SER A C 1
ATOM 790 O O . SER A 1 98 ? 14.124 4.719 -19.430 1.00 77.69 98 SER A O 1
ATOM 792 N N . GLU A 1 99 ? 11.938 4.981 -19.007 1.00 79.19 99 GLU A N 1
ATOM 793 C CA . GLU A 1 99 ? 11.663 5.722 -20.242 1.00 79.19 99 GLU A CA 1
ATOM 794 C C . GLU A 1 99 ? 12.418 7.061 -20.274 1.00 79.19 99 GLU A C 1
ATOM 796 O O . GLU A 1 99 ? 13.009 7.421 -21.296 1.00 79.19 99 GLU A O 1
ATOM 801 N N . GLY A 1 100 ? 12.450 7.781 -19.149 1.00 75.56 100 GLY A N 1
ATOM 802 C CA . GLY A 1 100 ? 13.182 9.040 -19.016 1.00 75.56 100 GLY A CA 1
ATOM 803 C C . GLY A 1 100 ? 14.694 8.887 -19.197 1.00 75.56 100 GLY A C 1
ATOM 804 O O . GLY A 1 100 ? 15.317 9.727 -19.847 1.00 75.56 100 GLY A O 1
ATOM 805 N N . TRP A 1 101 ? 15.290 7.814 -18.675 1.00 73.94 101 TRP A N 1
ATOM 806 C CA . TRP A 1 101 ? 16.720 7.538 -18.839 1.00 73.94 101 TRP A CA 1
ATOM 807 C C . TRP A 1 101 ? 17.080 7.124 -20.262 1.00 73.94 101 TRP A C 1
ATOM 809 O O . TRP A 1 101 ? 18.054 7.631 -20.813 1.00 73.94 101 TRP A O 1
ATOM 819 N N . MET A 1 102 ? 16.272 6.259 -20.879 1.00 73.06 102 MET A N 1
ATOM 820 C CA . MET A 1 102 ? 16.525 5.755 -22.232 1.00 73.06 102 MET A CA 1
ATOM 821 C C . MET A 1 102 ? 16.341 6.824 -23.316 1.00 73.06 102 MET A C 1
ATOM 823 O O . MET A 1 102 ? 16.992 6.761 -24.358 1.00 73.06 102 MET A O 1
ATOM 827 N N . ASN A 1 103 ? 15.472 7.811 -23.077 1.00 78.31 103 ASN A N 1
ATOM 828 C CA . ASN A 1 103 ? 15.176 8.885 -24.032 1.00 78.31 103 ASN A CA 1
ATOM 829 C C . ASN A 1 103 ? 15.836 10.232 -23.676 1.00 78.31 103 ASN A C 1
ATOM 831 O O . ASN A 1 103 ? 15.783 11.177 -24.468 1.00 78.31 103 ASN A O 1
ATOM 835 N N . GLY A 1 104 ? 16.432 10.345 -22.488 1.00 72.31 104 GLY A N 1
ATOM 836 C CA . GLY A 1 104 ? 17.093 11.551 -21.994 1.00 72.31 104 GLY A CA 1
ATOM 837 C C . GLY A 1 104 ? 18.509 11.737 -22.545 1.00 72.31 104 GLY A C 1
ATOM 838 O O . GLY A 1 104 ? 19.150 10.809 -23.038 1.00 72.31 104 GLY A O 1
ATOM 839 N N . ARG A 1 105 ? 19.047 12.960 -22.451 1.00 72.94 105 ARG A N 1
ATOM 840 C CA . ARG A 1 105 ? 20.468 13.188 -22.757 1.00 72.94 105 ARG A CA 1
ATOM 841 C C . ARG A 1 105 ? 21.309 12.656 -21.604 1.00 72.94 105 ARG A C 1
ATOM 843 O O . ARG A 1 105 ? 21.077 13.022 -20.459 1.00 72.94 105 ARG A O 1
ATOM 850 N N . PHE A 1 106 ? 22.354 11.898 -21.922 1.00 69.25 106 PHE A N 1
ATOM 851 C CA . PHE A 1 106 ? 23.237 11.289 -20.923 1.00 69.25 106 PHE A CA 1
ATOM 852 C C . PHE A 1 106 ? 23.832 12.287 -19.909 1.00 69.25 106 PHE A C 1
ATOM 854 O O . PHE A 1 106 ? 24.021 11.959 -18.747 1.00 69.25 106 PHE A O 1
ATOM 861 N N . VAL A 1 107 ? 24.088 13.530 -20.328 1.00 74.56 107 VAL A N 1
ATOM 862 C CA . VAL A 1 107 ? 24.645 14.589 -19.463 1.00 74.56 107 VAL A CA 1
ATOM 863 C C . VAL A 1 107 ? 23.694 15.075 -18.366 1.00 74.56 107 VAL A C 1
ATOM 865 O O . VAL A 1 107 ? 24.150 15.708 -17.420 1.00 74.56 107 VAL A O 1
ATOM 868 N N . ASP A 1 108 ? 22.396 14.804 -18.503 1.00 75.19 108 ASP A N 1
ATOM 869 C CA . ASP A 1 108 ? 21.371 15.199 -17.537 1.00 75.19 108 ASP A CA 1
ATOM 870 C C . ASP A 1 108 ? 21.089 14.069 -16.514 1.00 75.19 108 ASP A C 1
ATOM 872 O O . ASP A 1 108 ? 20.274 14.248 -15.609 1.00 75.19 108 ASP A O 1
ATOM 876 N N . LEU A 1 109 ? 21.756 12.908 -16.639 1.00 75.38 109 LEU A N 1
ATOM 877 C CA . LEU A 1 109 ? 21.612 11.768 -15.729 1.00 75.38 109 LEU A CA 1
ATOM 878 C C . LEU A 1 109 ? 22.494 11.926 -14.486 1.00 75.38 109 LEU A C 1
ATOM 880 O O . LEU A 1 109 ? 23.722 11.936 -14.563 1.00 75.38 109 LEU A O 1
ATOM 884 N N . ASP A 1 110 ? 21.853 11.966 -13.321 1.00 81.31 110 ASP A N 1
ATOM 885 C CA . ASP A 1 110 ? 22.521 11.814 -12.031 1.00 81.31 110 ASP A CA 1
ATOM 886 C C . ASP A 1 110 ? 22.667 10.318 -11.708 1.00 81.31 110 ASP A C 1
ATOM 888 O O . ASP A 1 110 ? 21.712 9.658 -11.293 1.00 81.31 110 ASP A O 1
ATOM 892 N N . ALA A 1 111 ? 23.872 9.783 -11.918 1.00 78.31 111 ALA A N 1
ATOM 893 C CA . ALA A 1 111 ? 24.176 8.368 -11.709 1.00 78.31 111 ALA A CA 1
ATOM 894 C C . ALA A 1 111 ? 23.979 7.906 -10.251 1.00 78.31 111 ALA A C 1
ATOM 896 O O . ALA A 1 111 ? 23.551 6.777 -10.022 1.00 78.31 111 ALA A O 1
ATOM 897 N N . GLU A 1 112 ? 24.228 8.769 -9.260 1.00 82.62 112 GLU A N 1
ATOM 898 C CA . GLU A 1 112 ? 24.049 8.425 -7.842 1.00 82.62 112 GLU A CA 1
ATOM 899 C C . GLU A 1 112 ? 22.559 8.391 -7.469 1.00 82.6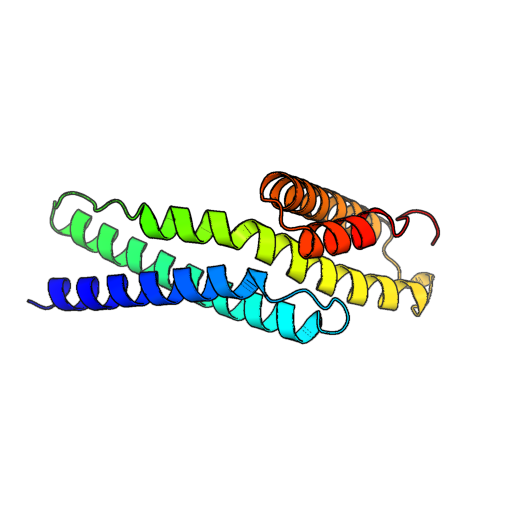2 112 GLU A C 1
ATOM 901 O O . GLU A 1 112 ? 22.104 7.572 -6.665 1.00 82.62 112 GLU A O 1
ATOM 906 N N . LEU A 1 113 ? 21.754 9.278 -8.059 1.00 81.94 113 LEU A N 1
ATOM 907 C CA . LEU A 1 113 ? 20.300 9.211 -7.928 1.00 81.94 113 LEU A CA 1
ATOM 908 C C . LEU A 1 113 ? 19.734 7.947 -8.589 1.00 81.94 113 LEU A C 1
ATOM 910 O O . LEU A 1 113 ? 18.893 7.281 -7.983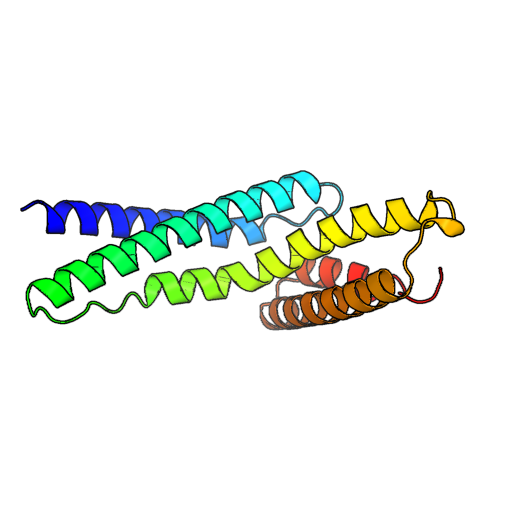 1.00 81.94 113 LEU A O 1
ATOM 914 N N . VAL A 1 114 ? 20.208 7.614 -9.791 1.00 79.81 114 VAL A N 1
ATOM 915 C CA . VAL A 1 114 ? 19.833 6.400 -10.532 1.00 79.81 114 VAL A CA 1
ATOM 916 C C . VAL A 1 114 ? 20.092 5.157 -9.686 1.00 79.81 114 VAL A C 1
ATOM 918 O O . VAL A 1 114 ? 19.158 4.403 -9.414 1.00 79.81 114 VAL A O 1
ATOM 921 N N . GLU A 1 115 ? 21.318 4.984 -9.190 1.00 81.31 115 GLU A N 1
ATOM 922 C CA . GLU A 1 115 ? 21.718 3.817 -8.396 1.00 81.31 115 GLU A CA 1
ATOM 923 C C . GLU A 1 115 ? 20.859 3.655 -7.131 1.00 81.31 115 GLU A C 1
ATOM 925 O O . GLU A 1 115 ? 20.333 2.572 -6.862 1.00 81.31 115 GLU A O 1
ATOM 930 N N . ARG A 1 116 ? 20.610 4.750 -6.399 1.00 85.38 116 ARG A N 1
ATOM 931 C CA . ARG A 1 116 ? 19.755 4.724 -5.198 1.00 85.38 116 ARG A CA 1
ATOM 932 C C . ARG A 1 116 ? 18.310 4.336 -5.502 1.00 85.38 116 ARG A C 1
ATOM 934 O O . ARG A 1 116 ? 17.683 3.628 -4.710 1.00 85.38 116 ARG A O 1
ATOM 941 N N . LEU A 1 117 ? 17.751 4.816 -6.613 1.00 82.56 117 LEU A N 1
ATOM 942 C CA . LEU A 1 117 ? 16.381 4.487 -7.010 1.00 82.56 117 LEU A CA 1
ATOM 943 C C . LEU A 1 117 ? 16.276 3.027 -7.461 1.00 82.56 117 LEU A C 1
ATOM 945 O O . LEU A 1 117 ? 15.362 2.331 -7.018 1.00 82.56 117 LEU A O 1
ATOM 949 N N . VAL A 1 118 ? 17.245 2.543 -8.241 1.00 81.31 118 VAL A N 1
ATOM 950 C CA . VAL A 1 118 ? 17.370 1.128 -8.626 1.00 81.31 118 VAL A CA 1
ATOM 951 C C . VAL A 1 118 ? 17.407 0.224 -7.392 1.00 81.31 118 VAL A C 1
ATOM 953 O O . VAL A 1 118 ? 16.611 -0.713 -7.289 1.00 81.31 118 VAL A O 1
ATOM 956 N N . GLU A 1 119 ? 18.259 0.528 -6.410 1.00 85.44 119 GLU A N 1
ATOM 957 C CA . GLU A 1 119 ? 18.365 -0.263 -5.179 1.00 85.44 119 GLU A CA 1
ATOM 958 C C . GLU A 1 119 ? 17.042 -0.268 -4.393 1.00 85.44 119 GLU A C 1
ATOM 960 O O . GLU A 1 119 ? 16.532 -1.328 -4.005 1.00 85.44 119 GLU A O 1
ATOM 965 N N . LYS A 1 120 ? 16.434 0.910 -4.209 1.00 87.25 120 LYS A N 1
ATOM 966 C CA . LYS A 1 120 ? 15.151 1.065 -3.509 1.00 87.25 120 LYS A CA 1
ATOM 967 C C . LYS A 1 120 ? 14.036 0.252 -4.173 1.00 87.25 120 LYS A C 1
ATOM 969 O O . LYS A 1 120 ? 13.295 -0.459 -3.481 1.00 87.25 120 LYS A O 1
ATOM 974 N N . TYR A 1 121 ? 13.888 0.364 -5.490 1.00 85.31 121 TYR A N 1
ATOM 975 C CA . TYR A 1 121 ? 12.833 -0.318 -6.238 1.00 85.31 121 TYR A CA 1
ATOM 976 C C . TYR A 1 121 ? 13.066 -1.825 -6.282 1.00 85.31 121 TYR A C 1
ATOM 978 O O . TYR A 1 121 ? 12.128 -2.586 -6.032 1.00 85.31 121 TYR A O 1
ATOM 986 N N . SER A 1 122 ? 14.315 -2.264 -6.449 1.00 83.19 122 SER A N 1
ATOM 987 C CA . SER A 1 122 ? 14.691 -3.677 -6.372 1.00 83.19 122 SER A CA 1
ATOM 988 C C . SER A 1 122 ? 14.330 -4.289 -5.013 1.00 83.19 122 SER A C 1
ATOM 990 O O . SER A 1 122 ? 13.685 -5.339 -4.944 1.00 83.19 122 SER A O 1
ATOM 992 N N . LEU A 1 123 ? 14.649 -3.626 -3.899 1.00 87.50 123 LEU A N 1
ATOM 993 C CA . LEU A 1 123 ? 14.274 -4.116 -2.566 1.00 87.50 123 LEU A CA 1
ATOM 994 C C . LEU A 1 123 ? 12.752 -4.197 -2.385 1.00 87.50 123 LEU A C 1
ATOM 996 O O . LEU A 1 123 ? 12.241 -5.177 -1.832 1.00 87.50 123 LEU A O 1
ATOM 1000 N N . THR A 1 124 ? 12.028 -3.186 -2.860 1.00 88.00 124 THR A N 1
ATOM 1001 C CA . THR A 1 124 ? 10.568 -3.085 -2.715 1.00 88.00 124 THR A CA 1
ATOM 1002 C C . THR A 1 124 ? 9.849 -4.156 -3.537 1.00 88.00 124 THR A C 1
ATOM 1004 O O . THR A 1 124 ? 9.011 -4.888 -3.001 1.00 88.00 124 THR A O 1
ATOM 1007 N N . ILE A 1 125 ? 10.239 -4.339 -4.802 1.00 88.00 125 ILE A N 1
ATOM 1008 C CA . ILE A 1 125 ? 9.633 -5.337 -5.690 1.00 88.00 125 ILE A CA 1
ATOM 1009 C C . ILE A 1 125 ? 9.951 -6.767 -5.240 1.00 88.00 125 ILE A C 1
ATOM 1011 O O . ILE A 1 125 ? 9.086 -7.637 -5.302 1.00 88.00 125 ILE A O 1
ATOM 1015 N N . ASN A 1 126 ? 11.147 -7.016 -4.690 1.00 86.00 126 ASN A N 1
ATOM 1016 C CA . ASN A 1 126 ? 11.509 -8.324 -4.138 1.00 86.00 126 ASN A CA 1
ATOM 1017 C C . ASN A 1 126 ? 10.659 -8.695 -2.913 1.00 86.00 126 ASN A C 1
ATOM 1019 O O . ASN A 1 126 ? 10.293 -9.862 -2.746 1.00 86.00 126 ASN A O 1
ATOM 1023 N N . LYS A 1 127 ? 10.330 -7.726 -2.049 1.00 89.31 127 LYS A N 1
ATOM 1024 C CA . LYS A 1 127 ? 9.412 -7.952 -0.921 1.00 89.31 127 LYS A CA 1
ATOM 1025 C C . LYS A 1 127 ? 8.006 -8.291 -1.418 1.00 89.31 127 LYS A C 1
ATOM 1027 O O . LYS A 1 127 ? 7.441 -9.289 -0.971 1.00 89.31 127 LYS A O 1
ATOM 103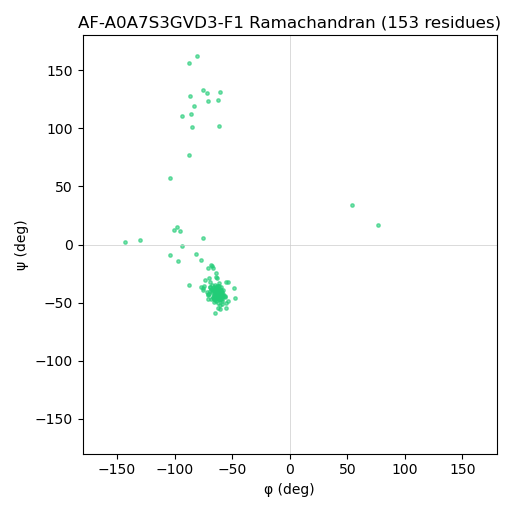2 N N . ALA A 1 128 ? 7.486 -7.518 -2.372 1.00 88.25 128 ALA A N 1
ATOM 1033 C CA . ALA A 1 128 ? 6.175 -7.758 -2.973 1.00 88.25 128 ALA A CA 1
ATOM 1034 C C . ALA A 1 128 ? 6.107 -9.136 -3.662 1.00 88.25 128 ALA A C 1
ATOM 1036 O O . ALA A 1 128 ? 5.206 -9.925 -3.383 1.00 88.25 128 ALA A O 1
ATOM 1037 N N . ALA A 1 129 ? 7.112 -9.488 -4.471 1.00 87.19 129 ALA A N 1
ATOM 1038 C CA . ALA A 1 129 ? 7.192 -10.776 -5.162 1.00 87.19 129 ALA A CA 1
ATOM 1039 C C . ALA A 1 129 ? 7.137 -11.970 -4.195 1.00 87.19 129 ALA A C 1
ATOM 1041 O O . ALA A 1 129 ? 6.401 -12.929 -4.434 1.00 87.19 129 ALA A O 1
ATOM 1042 N N . LYS A 1 130 ? 7.882 -11.906 -3.080 1.00 88.44 130 LYS A N 1
ATOM 1043 C CA . LYS A 1 130 ? 7.875 -12.951 -2.041 1.00 88.44 130 LYS A CA 1
ATOM 1044 C C . LYS A 1 130 ? 6.508 -13.097 -1.380 1.00 88.44 130 LYS A C 1
ATOM 1046 O O . LYS A 1 130 ? 6.090 -14.223 -1.115 1.00 88.44 130 LYS A O 1
ATOM 1051 N N . TYR A 1 131 ? 5.826 -11.983 -1.117 1.00 90.62 131 TYR A N 1
ATOM 1052 C CA . TYR A 1 131 ? 4.474 -12.009 -0.569 1.00 90.62 131 TYR A CA 1
ATOM 1053 C C . TYR A 1 131 ? 3.506 -12.703 -1.533 1.00 90.62 131 TYR A C 1
ATOM 1055 O O . TYR A 1 131 ? 2.883 -13.692 -1.153 1.00 90.62 131 TYR A O 1
ATOM 1063 N N . PHE A 1 132 ? 3.441 -12.253 -2.790 1.00 90.06 132 PHE A N 1
ATOM 1064 C CA . PHE A 1 132 ? 2.502 -12.799 -3.776 1.00 90.06 132 PHE A CA 1
ATOM 1065 C C . PHE A 1 132 ? 2.768 -14.270 -4.095 1.00 90.06 132 PHE A C 1
ATOM 1067 O O . PHE A 1 132 ? 1.826 -15.052 -4.189 1.00 90.06 132 PHE A O 1
ATOM 1074 N N . ALA A 1 133 ? 4.040 -14.676 -4.162 1.00 88.12 133 ALA A N 1
ATOM 1075 C CA . ALA A 1 133 ? 4.405 -16.083 -4.317 1.00 88.12 133 ALA A CA 1
ATOM 1076 C C . ALA A 1 133 ? 3.903 -16.944 -3.145 1.00 88.12 133 ALA A C 1
ATOM 1078 O O . ALA A 1 133 ? 3.381 -18.034 -3.358 1.00 88.12 133 ALA A O 1
ATOM 1079 N N . LYS A 1 134 ? 4.020 -16.452 -1.904 1.00 89.94 134 LYS A N 1
ATOM 1080 C CA . LYS A 1 134 ? 3.516 -17.154 -0.714 1.00 89.94 134 LYS A CA 1
ATOM 1081 C C . LYS A 1 134 ? 1.983 -17.188 -0.658 1.00 89.94 134 LYS A C 1
ATOM 1083 O O . LYS A 1 134 ? 1.428 -18.146 -0.129 1.00 89.94 134 LYS A O 1
ATOM 1088 N N . ALA A 1 135 ? 1.324 -16.154 -1.172 1.00 87.25 135 ALA A N 1
ATOM 1089 C CA . ALA A 1 135 ? -0.131 -16.028 -1.194 1.00 87.25 135 ALA A CA 1
ATOM 1090 C C . ALA A 1 135 ? -0.808 -16.795 -2.349 1.00 87.25 135 ALA A C 1
ATOM 1092 O O . ALA A 1 135 ? -2.028 -16.891 -2.360 1.00 87.25 135 ALA A O 1
ATOM 1093 N N . GLY A 1 136 ? -0.047 -17.346 -3.307 1.00 87.50 136 GLY A N 1
ATOM 1094 C CA . GLY A 1 136 ? -0.605 -18.019 -4.490 1.00 87.50 136 GLY A CA 1
ATOM 1095 C C . GLY A 1 136 ? -1.141 -17.059 -5.561 1.00 87.50 136 GLY A C 1
ATOM 1096 O O . GLY A 1 136 ? -1.888 -17.471 -6.440 1.00 87.50 136 GLY A O 1
ATOM 1097 N N . LEU A 1 137 ? -0.754 -15.783 -5.500 1.00 87.50 137 LEU A N 1
ATOM 1098 C CA . LEU A 1 137 ? -1.196 -14.730 -6.415 1.00 87.50 137 LEU A CA 1
ATOM 1099 C C . LEU A 1 137 ? -0.289 -14.690 -7.651 1.00 87.50 137 LEU A C 1
ATOM 1101 O O . LEU A 1 137 ? 0.632 -13.874 -7.760 1.00 87.50 137 LEU A O 1
ATOM 1105 N N . GLU A 1 138 ? -0.512 -15.643 -8.560 1.00 85.19 138 GLU A N 1
ATOM 1106 C CA . GLU A 1 138 ? 0.376 -15.928 -9.696 1.00 85.19 138 GLU A CA 1
ATOM 1107 C C . GLU A 1 138 ? 0.548 -14.737 -10.644 1.00 85.19 138 GLU A C 1
ATOM 1109 O O . GLU A 1 138 ? 1.667 -14.454 -11.076 1.00 85.19 138 GLU A O 1
ATOM 1114 N N . HIS A 1 139 ? -0.524 -13.994 -10.931 1.00 85.06 139 HIS A N 1
ATOM 1115 C CA . HIS A 1 139 ? -0.465 -12.845 -11.834 1.00 85.06 139 HIS A CA 1
ATOM 1116 C C . HIS A 1 139 ? 0.398 -11.711 -11.267 1.00 85.06 139 HIS A C 1
ATOM 1118 O O . HIS A 1 139 ? 1.316 -11.231 -11.933 1.00 85.06 139 HIS A O 1
ATOM 1124 N N . GLN A 1 140 ? 0.172 -11.325 -10.013 1.00 84.19 140 GLN A N 1
ATOM 1125 C CA . GLN A 1 140 ? 0.955 -10.304 -9.316 1.00 84.19 140 GLN A CA 1
ATOM 1126 C C . GLN A 1 140 ? 2.408 -10.747 -9.146 1.00 84.19 140 GLN A C 1
ATOM 1128 O O . GLN A 1 140 ? 3.331 -9.949 -9.319 1.00 84.19 140 GLN A O 1
ATOM 1133 N N . SER A 1 141 ? 2.628 -12.035 -8.866 1.00 84.31 141 SER A N 1
ATOM 1134 C CA . SER A 1 141 ? 3.968 -12.614 -8.817 1.00 84.31 141 SER A CA 1
ATOM 1135 C C . SER A 1 141 ? 4.675 -12.520 -10.172 1.00 84.31 141 SER A C 1
ATOM 1137 O O . SER A 1 141 ? 5.850 -12.156 -10.223 1.00 84.31 141 SER A O 1
ATOM 1139 N N . ALA A 1 142 ? 3.980 -12.787 -11.281 1.00 84.19 142 ALA A N 1
ATOM 1140 C CA . ALA A 1 142 ? 4.541 -12.675 -12.625 1.00 84.19 142 ALA A CA 1
ATOM 1141 C C . ALA A 1 142 ? 4.939 -11.230 -12.967 1.00 84.19 142 ALA A C 1
ATOM 1143 O O . ALA A 1 142 ? 6.035 -11.012 -13.481 1.00 84.19 142 ALA A O 1
ATOM 1144 N N . ILE A 1 143 ? 4.107 -10.241 -12.620 1.00 84.69 143 ILE A N 1
ATOM 1145 C CA . ILE A 1 143 ? 4.415 -8.813 -12.816 1.00 84.69 143 ILE A CA 1
ATOM 1146 C C . ILE A 1 143 ? 5.641 -8.416 -11.992 1.00 84.69 143 ILE A C 1
ATOM 1148 O O . ILE A 1 143 ? 6.602 -7.873 -12.537 1.00 84.69 143 ILE A O 1
ATOM 1152 N N . ALA A 1 144 ? 5.655 -8.754 -10.700 1.00 83.25 144 ALA A N 1
ATOM 1153 C CA . ALA A 1 144 ? 6.779 -8.452 -9.820 1.00 83.25 144 ALA A CA 1
ATOM 1154 C C . ALA A 1 144 ? 8.084 -9.101 -10.319 1.00 83.25 144 ALA A C 1
ATOM 1156 O O . ALA A 1 144 ? 9.147 -8.483 -10.291 1.00 83.25 144 ALA A O 1
ATOM 1157 N N . AS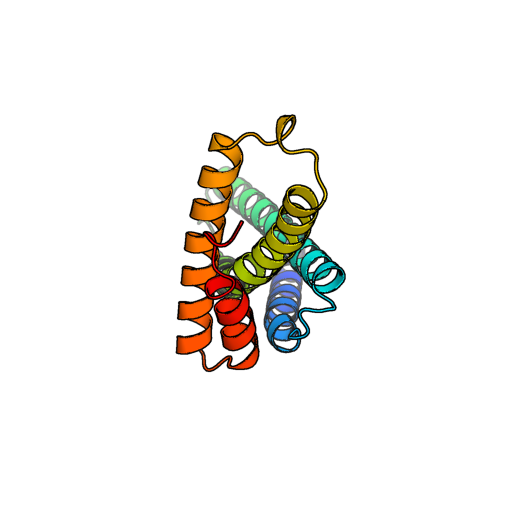N A 1 145 ? 8.007 -10.329 -10.840 1.00 82.56 145 ASN A N 1
ATOM 1158 C CA . ASN A 1 145 ? 9.145 -11.017 -11.442 1.00 82.56 145 ASN A CA 1
ATOM 1159 C C . ASN A 1 145 ? 9.591 -10.397 -12.770 1.00 82.56 145 ASN A C 1
ATOM 1161 O O . ASN A 1 145 ? 10.792 -10.353 -13.029 1.00 82.56 145 ASN A O 1
ATOM 1165 N N . LYS A 1 146 ? 8.667 -9.904 -13.600 1.00 81.12 146 LYS A N 1
ATOM 1166 C CA . LYS A 1 146 ? 9.004 -9.197 -14.843 1.00 81.12 146 LYS A CA 1
ATOM 1167 C C . LYS A 1 146 ? 9.815 -7.937 -14.544 1.00 81.12 146 LYS A C 1
ATOM 1169 O O . LYS A 1 146 ? 10.867 -7.751 -15.139 1.00 81.12 146 LYS A O 1
ATOM 1174 N N . ILE A 1 147 ? 9.386 -7.137 -13.568 1.00 78.19 147 ILE A N 1
ATOM 1175 C CA . ILE A 1 147 ? 10.133 -5.946 -13.132 1.00 78.19 147 ILE A CA 1
ATOM 1176 C C . ILE A 1 147 ? 11.469 -6.328 -12.484 1.00 78.19 147 ILE A C 1
ATOM 1178 O O . ILE A 1 147 ? 12.476 -5.678 -12.718 1.00 78.19 147 ILE A O 1
ATOM 1182 N N . ARG A 1 148 ? 11.522 -7.435 -11.733 1.00 75.25 148 ARG A N 1
ATOM 1183 C CA . ARG A 1 148 ? 12.776 -7.958 -11.165 1.00 75.25 148 ARG A CA 1
ATOM 1184 C C . ARG A 1 148 ? 13.793 -8.391 -12.232 1.00 75.25 148 ARG A C 1
ATOM 1186 O O . ARG A 1 148 ? 14.987 -8.303 -11.972 1.00 75.25 148 ARG A O 1
ATOM 1193 N N . THR A 1 149 ? 13.321 -8.941 -13.355 1.00 70.75 149 THR A N 1
ATOM 1194 C CA . THR A 1 149 ? 14.148 -9.558 -14.413 1.00 70.75 149 THR A CA 1
ATOM 1195 C C . THR A 1 149 ? 14.452 -8.640 -15.586 1.00 70.75 149 THR A C 1
ATOM 1197 O O . THR A 1 149 ? 15.341 -8.977 -16.360 1.00 70.75 149 THR A O 1
ATOM 1200 N N . GLN A 1 150 ? 13.757 -7.505 -15.728 1.00 66.06 150 GLN A N 1
ATOM 1201 C CA . GLN A 1 150 ? 14.257 -6.412 -16.557 1.00 66.06 150 GLN A CA 1
ATOM 1202 C C . GLN A 1 150 ? 15.578 -5.954 -15.941 1.00 66.06 150 GLN A C 1
ATOM 1204 O O . GLN A 1 150 ? 15.599 -5.352 -14.871 1.00 66.06 150 GLN A O 1
ATOM 1209 N N . ASP A 1 151 ? 16.664 -6.394 -16.567 1.00 51.75 151 ASP A N 1
ATOM 1210 C CA . ASP A 1 151 ? 18.007 -6.330 -16.023 1.00 51.75 151 ASP A CA 1
ATOM 1211 C C . ASP A 1 151 ? 18.406 -4.871 -15.800 1.00 51.75 151 ASP A C 1
ATOM 1213 O O . ASP A 1 151 ? 18.369 -4.040 -16.706 1.00 51.75 151 ASP A O 1
ATOM 1217 N N . TRP A 1 152 ? 18.789 -4.561 -14.566 1.00 56.66 152 TRP A N 1
ATOM 1218 C CA . TRP A 1 152 ? 19.108 -3.213 -14.089 1.00 56.66 152 TRP A CA 1
ATOM 1219 C C . TRP A 1 152 ? 20.484 -2.721 -14.580 1.00 56.66 152 TRP A C 1
ATOM 1221 O O . TRP A 1 152 ? 20.958 -1.679 -14.137 1.00 56.66 152 TRP A O 1
ATOM 1231 N N . LEU A 1 153 ? 21.141 -3.505 -15.442 1.00 43.00 153 LEU A N 1
ATOM 1232 C CA . LEU A 1 153 ? 22.537 -3.367 -15.866 1.00 43.00 153 LEU A CA 1
ATOM 1233 C C . LEU A 1 153 ? 22.727 -3.397 -17.396 1.00 43.00 153 LEU A C 1
ATOM 1235 O O . LEU A 1 153 ? 23.867 -3.367 -17.851 1.00 43.00 153 LEU A O 1
ATOM 1239 N N . GLU A 1 154 ? 21.654 -3.465 -18.194 1.00 40.06 154 GLU A N 1
ATOM 1240 C CA . GLU A 1 154 ? 21.746 -3.399 -19.669 1.00 40.06 154 GLU A CA 1
ATOM 1241 C C . GLU A 1 154 ? 21.533 -1.982 -20.248 1.00 40.06 154 GLU A C 1
ATOM 1243 O O . GLU A 1 154 ? 21.417 -1.829 -21.465 1.00 40.06 154 GLU A O 1
ATOM 1248 N N . ILE A 1 155 ? 21.523 -0.946 -19.398 1.00 40.75 155 ILE A N 1
ATOM 1249 C CA . ILE A 1 155 ? 21.590 0.468 -19.812 1.00 40.75 155 ILE A CA 1
ATOM 1250 C C . ILE A 1 155 ? 23.021 0.980 -19.647 1.00 40.75 155 ILE A C 1
ATOM 1252 O O . ILE A 1 155 ? 23.583 0.787 -18.546 1.00 40.75 155 ILE A O 1
#

Organism: NCBI:txid89044

InterPro domains:
  IPR013602 Dynein heavy chain, linker [PF08393] (74-145)
  IPR026983 Dynein heavy chain [PTHR45703] (6-141)

pLDDT: mean 87.47, std 10.76, range [40.06, 98.06]

Sequence (155 aa):
DDMLGEQAVFSKTMQDLDSQVGSLEALSDINDVVNIAARVKEVEVQLQAAQAQVKLFNSREALFEQDITDYEELNRIQKNFEPYSNLWQTTKDWLEISEGWMNGRFVDLDAELVERLVEKYSLTINKAAKYFAKAGLEHQSAIANKIRTQDWLEI

Foldseek 3Di:
DVVVVVVVVLVVLLVVLLVLLVCLLVDQDLVCLVVSLVSLVVSVVSLVVSVVVLVVQQVVCVVVVHDRDDPVSSVVSCVSSLLSNLQSVLSVVCVVVVVCCVPDDPVVDDVVVLVVSVVVNLVSLVVSLVVCVVVVSVSSNVSSVVSNPPDSPPD

Radius of gyration: 19.5 Å; Cα contacts (8 Å, |Δi|>4): 95; chains: 1; bounding box: 49×33×55 Å

Secondary structure (DSSP, 8-state):
-HHHHHHHHHHHHHHHHHHHHHHGGG---GGGHHHHHHHHHHHHHHHHHHHHHHHHHHHHHHHTTPPPPP-HHHHHHHHHHHHHHHHHHHHHHHHHHHHHHHHS-GGG--HHHHHHHHHHHHHHHHHHHHHHHHHT-HHHHHHHHHHHHS-TT--

Mean predicted aligned error: 6.48 Å

Nearest PDB structures (foldseek):
  8glv-assembly1_Lc  TM=6.180E-01  e=9.373E-03  Chlamydomonas reinhardtii
  8j07-assembly1_g1  TM=7.069E-01  e=5.799E-02  Homo sapiens
  8glv-assembly1_Mm  TM=6.963E-01  e=1.239E-01  Chlamydomonas reinhardtii
  8glv-assembly1_Lo  TM=5.456E-01  e=7.469E-02  Chlamydomonas reinhardtii

Solvent-accessible surface area (backbone atoms only — not comparable to full-atom values): 8631 Å² total; per-residue (Å²): 126,64,65,64,52,54,50,55,52,48,53,51,52,50,54,53,48,44,52,53,51,59,54,52,72,77,63,66,59,75,92,45,28,68,62,51,27,51,53,48,48,54,53,50,54,52,53,52,51,51,52,52,49,51,53,51,51,38,52,51,27,54,76,68,75,42,82,66,77,82,63,63,66,60,56,50,44,52,64,69,34,46,46,57,46,38,40,32,48,44,51,38,54,48,55,56,50,51,52,49,61,76,74,44,64,76,90,76,60,55,64,70,60,49,53,53,49,51,53,52,43,51,56,39,30,52,52,25,25,55,49,25,58,74,70,67,38,61,61,58,21,49,54,30,47,50,63,68,62,55,63,94,74,82,118